Protein AF-A0A8X6FMX2-F1 (afdb_monomer_lite)

Organism: Trichonephila clavata (NCBI:txid2740835)

Foldseek 3Di:
DVCQQQDQDPPRRDGVVCVVPVDHDPDPVVVVCCPVVVVDDPPPVPPDDPVNVVVVVVVVVVVVVVVVVVVVVVVVPDPPPPPPVVVVVVVVVVVVVVVVVVVVVVPPDD

pLDDT: mean 78.0, std 16.33, range [43.5, 97.81]

Secondary structure (DSSP, 8-state):
--HHHHSPPTTTSS-HHHHHHSS----HHHHHHHHHTTSS------S--HHHHHHHHHHHHHHHHHHHHHHHHHHHS------TTHHHHHHHHHHHHHHHHHHHTTSS--

Structure (mmCIF, N/CA/C/O backbone):
data_AF-A0A8X6FMX2-F1
#
_entry.id   AF-A0A8X6FMX2-F1
#
loop_
_atom_site.group_PDB
_atom_site.id
_atom_site.type_symbol
_atom_site.label_atom_id
_atom_site.label_alt_id
_atom_site.label_comp_id
_atom_site.label_asym_id
_atom_site.label_entity_id
_atom_site.label_seq_id
_atom_site.pdbx_PDB_ins_code
_atom_site.Cartn_x
_atom_site.Cartn_y
_atom_site.Cartn_z
_atom_site.occupancy
_atom_site.B_iso_or_equiv
_atom_site.auth_seq_id
_atom_site.auth_comp_id
_atom_site.auth_asym_id
_atom_site.auth_atom_id
_atom_site.pdbx_PDB_model_num
ATOM 1 N N . MET A 1 1 ? 8.731 13.754 -7.964 1.00 71.06 1 MET A N 1
ATOM 2 C CA . MET A 1 1 ? 9.051 13.136 -9.269 1.00 71.06 1 MET A CA 1
ATOM 3 C C . MET A 1 1 ? 9.382 11.661 -9.051 1.00 71.06 1 MET A C 1
ATOM 5 O O . MET A 1 1 ? 10.316 11.378 -8.311 1.00 71.06 1 MET A O 1
ATOM 9 N N . PHE A 1 2 ? 8.588 10.741 -9.608 1.00 81.81 2 PHE A N 1
ATOM 10 C CA . PHE A 1 2 ? 8.685 9.293 -9.339 1.00 81.81 2 PHE A CA 1
ATOM 11 C C . PHE A 1 2 ? 9.739 8.590 -10.202 1.00 81.81 2 PHE A C 1
ATOM 13 O O . PHE A 1 2 ? 10.493 7.770 -9.693 1.00 81.81 2 PHE A O 1
ATOM 20 N N . ALA A 1 3 ? 9.874 9.001 -11.468 1.00 86.62 3 ALA A N 1
ATOM 21 C CA . ALA A 1 3 ? 10.819 8.409 -12.418 1.00 86.62 3 ALA A CA 1
ATOM 22 C C . ALA A 1 3 ? 12.243 8.294 -11.859 1.00 86.62 3 ALA A C 1
ATOM 24 O O . ALA A 1 3 ? 12.810 7.209 -11.830 1.00 86.62 3 ALA A O 1
ATOM 25 N N . TYR A 1 4 ? 12.787 9.382 -11.314 1.00 88.94 4 TYR A N 1
ATOM 26 C CA . TYR A 1 4 ? 14.163 9.383 -10.819 1.00 88.94 4 TYR A CA 1
ATOM 27 C C . TYR A 1 4 ? 14.390 8.490 -9.588 1.00 88.94 4 TYR A C 1
ATOM 29 O O . TYR A 1 4 ? 15.487 7.992 -9.379 1.00 88.94 4 TYR A O 1
ATOM 37 N N . ARG A 1 5 ? 13.372 8.294 -8.743 1.00 90.06 5 ARG A N 1
ATOM 38 C CA . ARG A 1 5 ? 13.515 7.543 -7.484 1.00 90.06 5 ARG A CA 1
ATOM 39 C C . ARG A 1 5 ? 13.371 6.037 -7.675 1.00 90.06 5 ARG A C 1
ATOM 41 O O . ARG A 1 5 ? 13.861 5.291 -6.834 1.00 90.06 5 ARG A O 1
ATOM 48 N N . GLU A 1 6 ? 12.685 5.617 -8.733 1.00 89.75 6 GLU A N 1
ATOM 49 C CA . GLU A 1 6 ? 12.264 4.228 -8.947 1.00 89.75 6 GLU A CA 1
ATOM 50 C C . GLU A 1 6 ? 13.031 3.545 -10.081 1.00 89.75 6 GLU A C 1
ATOM 52 O O . GLU A 1 6 ? 13.228 2.333 -10.034 1.00 89.75 6 GLU A O 1
ATOM 57 N N . VAL A 1 7 ? 13.492 4.309 -11.075 1.00 90.94 7 VAL A N 1
ATOM 58 C CA . VAL A 1 7 ? 14.243 3.779 -12.217 1.00 90.94 7 VAL A CA 1
ATOM 59 C C . VAL A 1 7 ? 15.715 3.587 -11.824 1.00 90.94 7 VAL A C 1
ATOM 61 O O . VAL A 1 7 ? 16.304 4.491 -11.222 1.00 90.94 7 VAL A O 1
ATOM 64 N N . PRO A 1 8 ? 16.330 2.430 -12.134 1.00 91.25 8 PRO A N 1
ATOM 65 C CA . PRO A 1 8 ? 17.750 2.216 -11.886 1.00 91.25 8 PRO A CA 1
ATOM 66 C C . PRO A 1 8 ? 18.597 3.177 -12.723 1.00 91.25 8 PRO A C 1
ATOM 68 O O . PRO A 1 8 ? 18.342 3.384 -13.911 1.00 91.25 8 PRO A O 1
ATOM 71 N N . HIS A 1 9 ? 19.615 3.766 -12.100 1.00 89.88 9 HIS A N 1
ATOM 72 C CA . HIS A 1 9 ? 20.556 4.628 -12.807 1.00 89.88 9 HIS A CA 1
ATOM 73 C C . HIS A 1 9 ? 21.601 3.789 -13.558 1.00 89.88 9 HIS A C 1
ATOM 75 O O . HIS A 1 9 ? 21.996 2.725 -13.088 1.00 89.88 9 HIS A O 1
ATOM 81 N N . SER A 1 10 ? 22.074 4.266 -14.712 1.00 90.69 10 SER A N 1
ATOM 82 C CA . SER A 1 10 ? 22.945 3.495 -15.612 1.00 90.69 10 SER A CA 1
ATOM 83 C C . SER A 1 10 ? 24.287 3.098 -14.993 1.00 90.69 10 SER A C 1
ATOM 85 O O . SER A 1 10 ? 24.789 2.020 -15.287 1.00 90.69 10 SER A O 1
ATOM 87 N N . THR A 1 11 ? 24.865 3.941 -14.134 1.00 93.00 11 THR A N 1
ATOM 88 C CA . THR A 1 11 ? 26.183 3.682 -13.527 1.00 93.00 11 THR A CA 1
ATOM 89 C C . THR A 1 11 ? 26.109 2.765 -12.308 1.00 93.00 11 THR A C 1
ATOM 91 O O . THR A 1 11 ? 26.995 1.943 -12.105 1.00 93.00 11 THR A O 1
ATOM 94 N N . THR A 1 12 ? 25.063 2.891 -11.488 1.00 90.19 12 THR A N 1
ATOM 95 C CA . THR A 1 12 ? 24.930 2.138 -10.228 1.00 90.19 12 THR A CA 1
ATOM 96 C C . THR A 1 12 ? 24.065 0.884 -10.378 1.00 90.19 12 THR A C 1
ATOM 98 O O . THR A 1 12 ? 24.120 -0.001 -9.532 1.00 90.19 12 THR A O 1
ATOM 101 N N . GLY A 1 13 ? 23.218 0.805 -11.410 1.00 92.50 13 GLY A N 1
ATOM 102 C CA . GLY A 1 13 ? 22.281 -0.304 -11.633 1.00 92.50 13 GLY A CA 1
ATOM 103 C C . GLY A 1 13 ? 21.139 -0.402 -10.612 1.00 92.50 13 GLY A C 1
ATOM 104 O O . GLY A 1 13 ? 20.267 -1.256 -10.743 1.00 92.50 13 GLY A O 1
ATOM 105 N N . VAL A 1 14 ? 21.109 0.480 -9.611 1.00 91.62 14 VAL A N 1
ATOM 106 C CA . VAL A 1 14 ? 20.108 0.524 -8.538 1.00 91.62 14 VAL A CA 1
ATOM 107 C C . VAL A 1 14 ? 19.425 1.886 -8.496 1.00 91.62 14 VAL A C 1
ATOM 109 O O . VAL A 1 14 ? 19.970 2.889 -8.968 1.00 91.62 14 VAL A O 1
ATOM 112 N N . SER A 1 15 ? 18.205 1.926 -7.959 1.00 92.56 15 SER A N 1
ATOM 113 C CA . SER A 1 15 ? 17.453 3.175 -7.840 1.00 92.56 15 SER A CA 1
ATOM 114 C C . SER A 1 15 ? 17.891 3.974 -6.601 1.00 92.56 15 SER A C 1
ATOM 116 O O . SER A 1 15 ? 18.223 3.381 -5.567 1.00 92.56 15 SER A O 1
ATOM 118 N N . PRO A 1 16 ? 17.852 5.320 -6.639 1.00 92.75 16 PRO A N 1
ATOM 119 C CA . PRO A 1 16 ? 18.198 6.149 -5.483 1.00 92.75 16 PRO A CA 1
ATOM 120 C C . PRO A 1 16 ? 17.388 5.822 -4.222 1.00 92.75 16 PRO A C 1
ATOM 122 O O . PRO A 1 16 ? 17.914 5.882 -3.115 1.00 92.75 16 PRO A O 1
ATOM 125 N N . TYR A 1 17 ? 16.112 5.440 -4.363 1.00 91.75 17 TYR A N 1
ATOM 126 C CA . TYR A 1 17 ? 15.294 5.043 -3.215 1.00 91.75 17 TYR A CA 1
ATOM 127 C C . TYR A 1 17 ? 15.780 3.735 -2.585 1.00 91.75 17 TYR A C 1
ATOM 129 O O . TYR A 1 17 ? 15.787 3.604 -1.359 1.00 91.75 17 TYR A O 1
ATOM 137 N N . GLN A 1 18 ? 16.192 2.776 -3.416 1.00 93.00 18 GLN A N 1
ATOM 138 C CA . GLN A 1 18 ? 16.710 1.495 -2.957 1.00 93.00 18 GLN A CA 1
ATOM 139 C C . GLN A 1 18 ? 18.059 1.647 -2.249 1.00 93.00 18 GLN A C 1
ATOM 141 O O . GLN A 1 18 ? 18.290 0.946 -1.272 1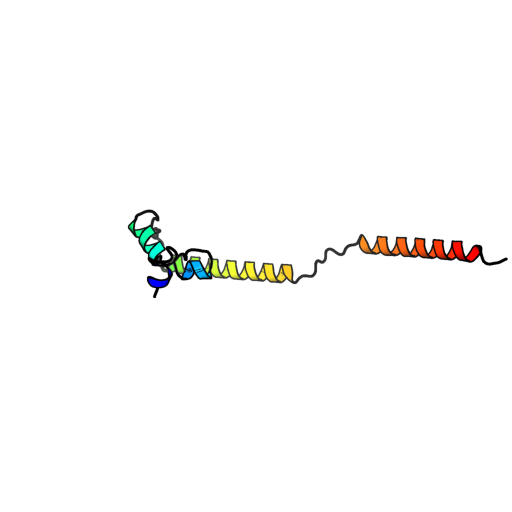.00 93.00 18 GLN A O 1
ATOM 146 N N . LEU A 1 19 ? 18.906 2.592 -2.668 1.00 92.56 19 LEU A N 1
ATOM 147 C CA . LEU A 1 19 ? 20.159 2.899 -1.965 1.00 92.56 19 LEU A CA 1
ATOM 148 C C . LEU A 1 19 ? 19.932 3.373 -0.526 1.00 92.56 19 LEU A C 1
ATOM 150 O O . LEU A 1 19 ? 20.693 3.016 0.365 1.00 92.56 19 LEU A O 1
ATOM 154 N N . VAL A 1 20 ? 18.880 4.161 -0.296 1.00 93.38 20 VAL A N 1
ATOM 155 C CA . VAL A 1 20 ? 18.581 4.716 1.033 1.00 93.38 20 VAL A CA 1
ATOM 156 C C . VAL A 1 20 ? 17.821 3.718 1.906 1.00 93.38 20 VAL A C 1
ATOM 158 O O . VAL A 1 20 ? 18.111 3.586 3.088 1.00 93.38 20 VAL A O 1
ATOM 161 N N . ASN A 1 21 ? 16.834 3.020 1.337 1.00 92.00 21 ASN A N 1
ATOM 162 C CA . ASN A 1 21 ? 15.879 2.217 2.110 1.00 92.00 21 ASN A CA 1
ATOM 163 C C . ASN A 1 21 ? 16.085 0.701 1.976 1.00 92.00 21 ASN A C 1
ATOM 165 O O . ASN A 1 21 ? 15.305 -0.065 2.540 1.00 92.00 21 ASN A O 1
ATOM 169 N N . GLY A 1 22 ? 17.053 0.256 1.172 1.00 93.62 22 GLY A N 1
ATOM 170 C CA . GLY A 1 22 ? 17.344 -1.160 0.923 1.00 93.62 22 GLY A CA 1
ATOM 171 C C . GLY A 1 22 ? 16.247 -1.930 0.176 1.00 93.62 22 GLY A C 1
ATOM 172 O O . GLY A 1 22 ? 16.363 -3.137 -0.010 1.00 93.62 22 GLY A O 1
ATOM 173 N N . ARG A 1 23 ? 15.170 -1.266 -0.260 1.00 90.25 23 ARG A N 1
ATOM 174 C CA . ARG A 1 23 ? 14.011 -1.889 -0.916 1.00 90.25 23 ARG A CA 1
ATOM 175 C C . ARG A 1 23 ? 13.505 -1.044 -2.071 1.00 90.25 23 ARG A C 1
ATOM 177 O O . ARG A 1 23 ? 13.602 0.180 -2.033 1.00 90.25 23 ARG A O 1
ATOM 184 N N . LEU A 1 24 ? 12.910 -1.690 -3.069 1.00 88.25 24 LEU A N 1
ATOM 185 C CA . LEU A 1 24 ? 12.213 -0.983 -4.139 1.00 88.25 24 LEU A CA 1
ATOM 186 C C . LEU A 1 24 ? 10.870 -0.439 -3.626 1.00 88.25 24 LEU A C 1
ATOM 188 O O . LEU A 1 24 ? 10.142 -1.157 -2.932 1.00 88.25 24 LEU A O 1
ATOM 192 N N . PRO A 1 25 ? 10.524 0.818 -3.943 1.00 84.75 25 PRO A N 1
ATOM 193 C CA . PRO A 1 25 ? 9.243 1.377 -3.551 1.00 84.75 25 PRO A CA 1
ATOM 194 C C . PRO A 1 25 ? 8.115 0.732 -4.367 1.00 84.75 25 PRO A C 1
ATOM 196 O O . PRO A 1 25 ? 8.244 0.497 -5.569 1.00 84.75 25 PRO A O 1
ATOM 199 N N . ASN A 1 26 ? 6.972 0.494 -3.721 1.00 83.75 26 ASN A N 1
ATOM 200 C CA . ASN A 1 26 ? 5.720 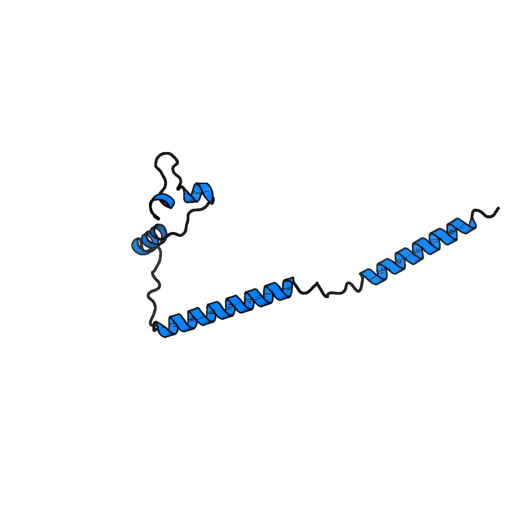0.202 -4.422 1.00 83.75 26 ASN A CA 1
ATOM 201 C C . ASN A 1 26 ? 5.117 1.525 -4.906 1.00 83.75 26 ASN A C 1
ATOM 203 O O . ASN A 1 26 ? 4.181 2.051 -4.309 1.00 83.75 26 ASN A O 1
ATOM 207 N N . GLY A 1 27 ? 5.754 2.106 -5.918 1.00 88.06 27 GLY A N 1
ATOM 208 C CA . GLY A 1 27 ? 5.396 3.400 -6.474 1.00 88.06 27 GLY A CA 1
ATOM 209 C C . GLY A 1 27 ? 4.423 3.324 -7.651 1.00 88.06 27 GLY A C 1
ATOM 210 O O . GLY A 1 27 ? 4.046 2.232 -8.092 1.00 88.06 27 GLY A O 1
ATOM 211 N N . PRO A 1 28 ? 4.017 4.484 -8.191 1.00 89.31 28 PRO A N 1
ATOM 212 C CA . PRO A 1 28 ? 3.064 4.555 -9.290 1.00 89.31 28 PRO A CA 1
ATOM 213 C C . PRO A 1 28 ? 3.584 3.914 -10.580 1.00 89.31 28 PRO A C 1
ATOM 215 O O . PRO A 1 28 ? 2.777 3.377 -11.328 1.00 89.31 28 PRO A O 1
ATOM 218 N N . LEU A 1 29 ? 4.898 3.916 -10.850 1.00 89.31 29 LEU A N 1
ATOM 219 C CA . LEU A 1 29 ? 5.436 3.278 -12.060 1.00 89.31 29 LEU A CA 1
ATOM 220 C C . LEU A 1 29 ? 5.369 1.759 -11.974 1.00 89.31 29 LEU A C 1
ATOM 222 O O . LEU A 1 29 ? 5.025 1.101 -12.953 1.00 89.31 29 LEU A O 1
ATOM 226 N N . LYS A 1 30 ? 5.662 1.205 -10.794 1.00 88.25 30 LYS A N 1
ATOM 227 C CA . LYS A 1 30 ? 5.516 -0.228 -10.548 1.00 88.25 30 LYS A CA 1
ATOM 228 C C . LYS A 1 30 ? 4.053 -0.650 -10.674 1.00 88.25 30 LYS A C 1
ATOM 230 O O . LYS A 1 30 ? 3.766 -1.590 -11.403 1.00 88.25 30 LYS A O 1
ATOM 235 N N . LEU A 1 31 ? 3.138 0.092 -10.047 1.00 87.56 31 LEU A N 1
ATOM 236 C CA . LEU A 1 31 ? 1.702 -0.171 -10.146 1.00 87.56 31 LEU A CA 1
ATOM 237 C C . LEU A 1 31 ? 1.195 -0.063 -11.591 1.00 87.56 31 LEU A C 1
ATOM 239 O O . LEU A 1 31 ? 0.449 -0.922 -12.043 1.00 87.56 31 LEU A O 1
ATOM 243 N N . LEU A 1 32 ? 1.620 0.968 -12.326 1.00 88.81 32 LEU A N 1
ATOM 244 C CA . LEU A 1 32 ? 1.248 1.149 -13.727 1.00 88.81 32 LEU A CA 1
ATOM 245 C C . LEU A 1 32 ? 1.759 -0.003 -14.593 1.00 88.81 32 LEU A C 1
ATOM 247 O O . LEU A 1 32 ? 1.011 -0.506 -15.424 1.00 88.81 32 LEU A O 1
ATOM 251 N N . LYS A 1 33 ? 3.006 -0.441 -14.384 1.00 88.38 33 LYS A N 1
ATOM 252 C CA . LYS A 1 33 ? 3.572 -1.604 -15.074 1.00 88.38 33 LYS A CA 1
ATOM 253 C C . LYS A 1 33 ? 2.765 -2.866 -14.776 1.00 88.38 33 LYS A C 1
ATOM 255 O O . LYS A 1 33 ? 2.428 -3.572 -15.713 1.00 88.38 33 LYS A O 1
ATOM 260 N N . GLU A 1 34 ? 2.450 -3.125 -13.508 1.00 89.00 34 GLU A N 1
ATOM 261 C CA . GLU A 1 34 ? 1.658 -4.288 -13.077 1.00 89.00 34 GLU A CA 1
ATOM 262 C C . GLU A 1 34 ? 0.274 -4.312 -13.742 1.00 89.00 34 GLU A C 1
ATOM 264 O O . GLU A 1 34 ? -0.164 -5.346 -14.239 1.00 89.00 34 GLU A O 1
ATOM 269 N N . VAL A 1 35 ? -0.397 -3.159 -13.786 1.00 88.25 35 VAL A N 1
ATOM 270 C CA . VAL A 1 35 ? -1.721 -3.011 -14.401 1.00 88.25 35 VAL A CA 1
ATOM 271 C C . VAL A 1 35 ? -1.655 -3.154 -15.922 1.00 88.25 35 VAL A C 1
ATOM 273 O O . VAL A 1 35 ? -2.484 -3.835 -16.515 1.00 88.25 35 VAL A O 1
ATOM 276 N N . TRP A 1 36 ? -0.668 -2.526 -16.564 1.00 88.88 36 TRP A N 1
ATOM 277 C CA . TRP A 1 36 ? -0.516 -2.564 -18.020 1.00 88.88 36 TRP A CA 1
ATOM 278 C C . TRP A 1 36 ? -0.089 -3.946 -18.520 1.00 88.88 36 TRP A C 1
ATOM 280 O O . TRP A 1 36 ? -0.570 -4.406 -19.551 1.00 88.88 36 TRP A O 1
ATOM 290 N N . ALA A 1 37 ? 0.821 -4.611 -17.805 1.00 88.94 37 ALA A N 1
ATOM 291 C CA . ALA A 1 37 ? 1.299 -5.947 -18.150 1.00 88.94 37 ALA A CA 1
ATOM 292 C C . ALA A 1 37 ? 0.252 -7.042 -17.885 1.00 88.94 37 ALA A C 1
ATOM 294 O O . ALA A 1 37 ? 0.467 -8.184 -18.277 1.00 88.94 37 ALA A O 1
ATOM 295 N N . GLY A 1 38 ? -0.866 -6.712 -17.228 1.00 82.88 38 GLY A N 1
ATOM 296 C CA . GLY A 1 38 ? -1.878 -7.687 -16.824 1.00 82.88 38 GLY A CA 1
ATOM 297 C C . GLY A 1 38 ? -1.437 -8.584 -15.664 1.00 82.88 38 GLY A C 1
ATOM 298 O O . GLY A 1 38 ? -2.193 -9.464 -15.269 1.00 82.88 38 GLY A O 1
ATOM 299 N N . ASP A 1 39 ? -0.256 -8.340 -15.082 1.00 82.69 39 ASP A N 1
ATOM 300 C CA . ASP A 1 39 ? 0.251 -9.049 -13.896 1.00 82.69 39 ASP A CA 1
ATOM 301 C C . ASP A 1 39 ? -0.662 -8.839 -12.682 1.00 82.69 39 ASP A C 1
ATOM 303 O O . ASP A 1 39 ? -0.691 -9.640 -11.746 1.00 82.69 39 ASP A O 1
ATOM 307 N N . LYS A 1 40 ? -1.395 -7.724 -12.682 1.00 78.62 40 LYS A N 1
ATOM 308 C CA . LYS A 1 40 ? -2.351 -7.372 -11.649 1.00 78.62 40 LYS A CA 1
ATOM 309 C C . LYS A 1 40 ? -3.661 -6.978 -12.288 1.00 78.62 40 LYS A C 1
ATOM 311 O O . LYS A 1 40 ? -3.756 -5.949 -12.957 1.00 78.62 40 LYS A O 1
ATOM 316 N N . GLU A 1 41 ? -4.686 -7.769 -12.008 1.00 75.75 41 GLU A N 1
ATOM 317 C CA . GLU A 1 41 ? -6.049 -7.347 -12.268 1.00 75.75 41 GLU A CA 1
ATOM 318 C C . GLU A 1 41 ? -6.292 -6.076 -11.452 1.00 75.75 41 GLU A C 1
ATOM 320 O O . GLU A 1 41 ? -6.180 -6.059 -10.220 1.00 75.75 41 GLU A O 1
ATOM 325 N N . ILE A 1 42 ? -6.596 -4.975 -12.147 1.00 70.06 42 ILE A N 1
ATOM 326 C CA . ILE A 1 42 ? -7.294 -3.873 -11.493 1.00 70.06 42 ILE A CA 1
ATOM 327 C C . ILE A 1 42 ? -8.520 -4.547 -10.887 1.00 70.06 42 ILE A C 1
ATOM 329 O O . ILE A 1 42 ? -9.203 -5.247 -11.641 1.00 70.06 42 ILE A O 1
ATOM 333 N N . PRO A 1 43 ? -8.805 -4.398 -9.580 1.00 66.19 43 PRO A N 1
ATOM 334 C CA . PRO A 1 43 ? -10.093 -4.818 -9.075 1.00 66.19 43 PRO A CA 1
ATOM 335 C C . PRO A 1 43 ? -11.102 -4.047 -9.914 1.00 66.19 43 PRO A C 1
ATOM 337 O O . PRO A 1 43 ? -11.286 -2.842 -9.735 1.00 66.19 43 PRO A O 1
ATOM 340 N N . THR A 1 44 ? -11.688 -4.727 -10.900 1.00 58.94 44 THR A N 1
ATOM 341 C CA . THR A 1 44 ? -12.926 -4.312 -11.520 1.00 58.94 44 THR A CA 1
ATOM 342 C C . THR A 1 44 ? -13.807 -4.170 -10.311 1.00 58.94 44 THR A C 1
ATOM 344 O O . THR A 1 44 ? -14.042 -5.144 -9.597 1.00 58.94 44 THR A O 1
ATOM 347 N N . VAL A 1 45 ? -14.073 -2.920 -9.936 1.00 58.06 45 VAL A N 1
ATOM 348 C CA . VAL A 1 45 ? -14.823 -2.588 -8.736 1.00 58.06 45 VAL A CA 1
ATOM 349 C C . VAL A 1 45 ? -16.183 -3.189 -9.008 1.00 58.06 45 VAL A C 1
ATOM 351 O O . VAL A 1 45 ? -17.004 -2.625 -9.723 1.00 58.06 45 VAL A O 1
ATOM 354 N N . SER A 1 46 ? -16.319 -4.443 -8.601 1.00 53.75 46 SER A N 1
ATOM 355 C CA . SER A 1 46 ? -17.410 -5.307 -8.964 1.00 53.75 46 SER A CA 1
ATOM 356 C C . SER A 1 46 ? -18.603 -4.689 -8.275 1.00 53.75 46 SER A C 1
ATOM 358 O O . SER A 1 46 ? -18.754 -4.794 -7.062 1.00 53.75 46 SER A O 1
ATOM 360 N N . SER A 1 47 ? -19.403 -3.952 -9.041 1.00 60.28 47 SER A N 1
ATOM 361 C CA . SER A 1 47 ? -20.771 -3.534 -8.731 1.00 60.28 47 SER A CA 1
ATOM 362 C C . SER A 1 47 ? -21.026 -2.662 -7.492 1.00 60.28 47 SER A C 1
ATOM 364 O O . SER A 1 47 ? -22.177 -2.303 -7.258 1.00 60.28 47 SER A O 1
ATOM 366 N N . LYS A 1 48 ? -20.014 -2.277 -6.706 1.00 66.12 48 LYS A N 1
ATOM 367 C CA . LYS A 1 48 ? -20.237 -1.429 -5.527 1.00 66.12 48 LYS A CA 1
ATOM 368 C C . LYS A 1 48 ? -20.376 0.031 -5.926 1.00 66.12 48 LYS A C 1
ATOM 370 O O . LYS A 1 48 ? -19.483 0.609 -6.544 1.00 66.12 48 LYS A O 1
ATOM 375 N N . SER A 1 49 ? -21.491 0.631 -5.520 1.00 85.44 49 SER A N 1
ATOM 376 C CA . SER A 1 49 ? -21.655 2.084 -5.520 1.00 85.44 49 SER A CA 1
ATOM 377 C C . SER A 1 49 ? -20.481 2.739 -4.784 1.00 85.44 49 SER A C 1
ATOM 379 O O . SER A 1 49 ? -19.990 2.209 -3.782 1.00 85.44 49 SER A O 1
ATOM 381 N N . VAL A 1 50 ? -20.056 3.917 -5.251 1.00 86.69 50 VAL A N 1
ATOM 382 C CA . VAL A 1 50 ? -19.038 4.746 -4.582 1.00 86.69 50 VAL A CA 1
ATOM 383 C C . VAL A 1 50 ? -19.369 4.928 -3.096 1.00 86.69 50 VAL A C 1
ATOM 385 O O . VAL A 1 50 ? -18.478 4.890 -2.251 1.00 86.69 50 VAL A O 1
ATOM 388 N N . GLU A 1 51 ? -20.653 5.051 -2.760 1.00 89.31 51 GLU A N 1
ATOM 389 C CA . GLU A 1 51 ? -21.124 5.189 -1.381 1.00 89.31 51 GLU A CA 1
ATOM 390 C C . GLU A 1 51 ? -20.847 3.943 -0.535 1.00 89.31 51 GLU A C 1
ATOM 392 O O . GLU A 1 51 ? -20.403 4.055 0.607 1.00 89.31 51 GLU A O 1
ATOM 397 N N . GLU A 1 52 ? -21.079 2.750 -1.086 1.00 90.00 52 GLU A N 1
ATO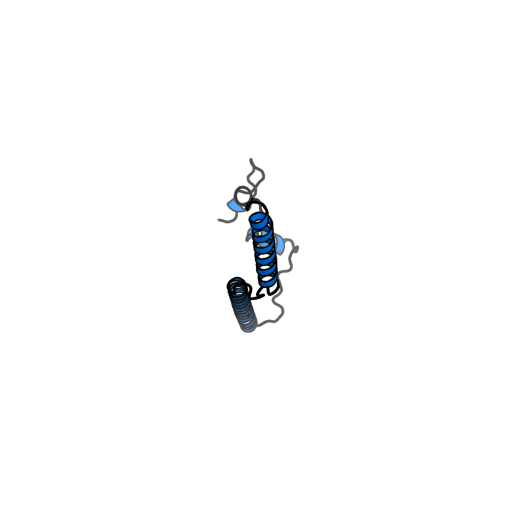M 398 C CA . GLU A 1 52 ? -20.828 1.490 -0.383 1.00 90.00 52 GLU A CA 1
ATOM 399 C C . GLU A 1 52 ? -19.332 1.312 -0.113 1.00 90.00 52 GLU A C 1
ATOM 401 O O . GLU A 1 52 ? -18.940 0.934 0.991 1.00 90.00 52 GLU A O 1
ATOM 406 N N . TYR A 1 53 ? -18.492 1.664 -1.090 1.00 89.56 53 TYR A N 1
ATOM 407 C CA . TYR A 1 53 ? -17.042 1.653 -0.921 1.00 89.56 53 TYR A CA 1
ATOM 408 C C . TYR A 1 53 ? -16.587 2.604 0.191 1.00 89.56 53 TYR A C 1
ATOM 410 O O . TYR A 1 53 ? -15.796 2.219 1.051 1.00 89.56 53 TYR A O 1
ATOM 418 N N . LEU A 1 54 ? -17.101 3.837 0.210 1.00 94.00 54 LEU A N 1
ATOM 419 C CA . LEU A 1 54 ? -16.748 4.812 1.244 1.00 94.00 54 LEU A CA 1
ATOM 420 C C . LEU A 1 54 ? -17.208 4.361 2.632 1.00 94.00 54 LEU A C 1
ATOM 422 O O . LEU A 1 54 ? -16.463 4.514 3.601 1.00 94.00 54 LEU A O 1
ATOM 426 N N . ARG A 1 55 ? -18.401 3.767 2.734 1.00 95.56 55 ARG A N 1
ATOM 427 C CA . ARG A 1 55 ? -18.903 3.197 3.990 1.00 95.56 55 ARG A CA 1
ATOM 428 C C . ARG A 1 55 ? -17.980 2.095 4.504 1.00 95.56 55 ARG A C 1
ATOM 430 O O . ARG A 1 55 ? -17.500 2.213 5.630 1.00 95.56 55 ARG A O 1
ATOM 437 N N . ASP A 1 56 ? -17.665 1.105 3.672 1.00 94.06 56 ASP A N 1
ATOM 438 C CA . ASP A 1 56 ? -16.748 0.006 4.008 1.00 94.06 56 ASP A CA 1
ATOM 439 C C . ASP A 1 56 ? -15.357 0.525 4.414 1.00 94.06 56 ASP A C 1
ATOM 441 O O . ASP A 1 56 ? -14.792 0.113 5.428 1.00 94.06 56 ASP A O 1
ATOM 445 N N . LEU A 1 57 ? -14.824 1.508 3.684 1.00 94.19 57 LEU A N 1
ATOM 446 C CA . LEU A 1 57 ? -13.544 2.133 4.012 1.00 94.19 57 LEU A CA 1
ATOM 447 C C . LEU A 1 57 ? -13.577 2.808 5.389 1.00 94.19 57 LEU A C 1
ATOM 449 O O . LEU A 1 57 ? -12.664 2.618 6.195 1.00 94.19 57 LEU A O 1
ATOM 453 N N . THR A 1 58 ? -14.623 3.583 5.683 1.00 96.94 58 THR A N 1
ATOM 454 C CA . THR A 1 58 ? -14.750 4.258 6.982 1.00 96.94 58 THR A CA 1
ATOM 455 C C . THR A 1 58 ? -14.899 3.267 8.134 1.00 96.94 58 THR A C 1
ATOM 457 O O . THR A 1 58 ? -14.357 3.504 9.213 1.00 96.94 58 THR A O 1
ATOM 460 N N . GLU A 1 59 ? -15.591 2.149 7.916 1.00 97.56 59 GLU A N 1
ATOM 461 C CA . GLU A 1 59 ? -15.756 1.093 8.911 1.00 97.56 59 GLU A CA 1
ATOM 462 C C . GLU A 1 59 ? -14.423 0.404 9.214 1.00 97.56 59 GLU A C 1
ATOM 464 O O . GLU A 1 59 ? -14.027 0.321 10.377 1.00 97.56 59 GLU A O 1
ATOM 469 N N . LYS A 1 60 ? -13.671 0.021 8.177 1.00 96.88 60 LYS A N 1
ATOM 470 C CA . LYS A 1 60 ? -12.332 -0.571 8.320 1.00 96.88 60 LYS A CA 1
ATOM 471 C C . LYS A 1 60 ? -11.367 0.345 9.068 1.00 96.88 60 LYS A C 1
ATOM 473 O O . LYS A 1 60 ? -10.617 -0.119 9.924 1.00 96.88 60 LYS A O 1
ATOM 478 N N . LEU A 1 61 ? -11.401 1.649 8.789 1.00 97.81 61 LEU A N 1
ATOM 479 C CA . LEU A 1 61 ? -10.570 2.629 9.495 1.00 97.81 61 LEU A CA 1
ATOM 480 C C . LEU A 1 61 ? -10.944 2.744 10.978 1.00 97.81 61 LEU A C 1
ATOM 482 O O . LEU A 1 61 ? -10.054 2.795 11.827 1.00 97.81 61 LEU A O 1
ATOM 486 N N . LYS A 1 62 ? -12.243 2.747 11.304 1.00 97.81 62 LYS A N 1
ATOM 487 C CA . LYS A 1 62 ? -12.719 2.756 12.697 1.00 97.81 62 LYS A CA 1
ATOM 488 C C . LYS A 1 62 ? -12.296 1.492 13.440 1.00 97.81 62 LYS A C 1
ATOM 490 O O . LYS A 1 62 ? -11.787 1.596 14.550 1.00 97.81 62 LYS A O 1
ATOM 495 N N . GLN A 1 63 ? -12.462 0.323 12.823 1.00 97.62 63 GLN A N 1
ATOM 496 C CA . GLN A 1 63 ? -12.050 -0.955 13.406 1.00 97.62 63 GLN A CA 1
ATOM 497 C C . GLN A 1 63 ? -10.548 -0.975 13.687 1.00 97.62 63 GLN A C 1
ATOM 499 O O . GLN A 1 63 ? -10.154 -1.250 14.815 1.00 97.62 63 GLN A O 1
ATOM 504 N N . ALA A 1 64 ? -9.722 -0.590 12.709 1.00 97.00 64 ALA A N 1
ATOM 505 C CA . ALA A 1 64 ? -8.280 -0.492 12.899 1.00 97.00 64 ALA A CA 1
ATOM 506 C C . ALA A 1 64 ? -7.931 0.459 14.055 1.00 97.00 64 ALA A C 1
ATOM 508 O O . ALA A 1 64 ? -7.111 0.131 14.908 1.00 97.00 64 ALA A O 1
ATOM 509 N N . HIS A 1 65 ? -8.571 1.628 14.129 1.00 96.12 65 HIS A N 1
ATOM 510 C CA . HIS A 1 65 ? -8.329 2.570 15.219 1.00 96.12 65 HIS A CA 1
ATOM 511 C C . HIS A 1 65 ? -8.636 1.964 16.596 1.00 96.12 65 HIS A C 1
ATOM 513 O O . HIS A 1 65 ? -7.815 2.078 17.507 1.00 96.12 65 HIS A O 1
ATOM 519 N N . ILE A 1 66 ? -9.773 1.276 16.729 1.00 96.06 66 ILE A N 1
ATOM 520 C CA . ILE A 1 66 ? -10.174 0.601 17.968 1.00 96.06 66 ILE A CA 1
ATOM 521 C C . ILE A 1 66 ? -9.163 -0.490 18.334 1.00 96.06 66 ILE A C 1
ATOM 523 O O . ILE A 1 66 ? -8.668 -0.497 19.459 1.00 96.06 66 ILE A O 1
ATOM 527 N N . THR A 1 67 ? -8.784 -1.363 17.393 1.00 95.19 67 THR A N 1
ATOM 528 C CA . THR A 1 67 ? -7.815 -2.436 17.673 1.00 95.19 67 THR A CA 1
ATOM 529 C C . THR A 1 67 ? -6.468 -1.878 18.122 1.00 95.19 67 THR A C 1
ATOM 531 O O . THR A 1 67 ? -5.884 -2.369 19.085 1.00 95.19 67 THR A O 1
ATOM 534 N N . TRP A 1 68 ? -6.003 -0.794 17.494 1.00 94.44 68 TRP A N 1
ATOM 535 C CA . TRP A 1 68 ? -4.787 -0.097 17.913 1.00 94.44 68 TRP A CA 1
ATOM 536 C C . TRP A 1 68 ? -4.901 0.451 19.341 1.00 94.44 68 TRP A C 1
ATOM 538 O O . TRP A 1 68 ? -3.973 0.295 20.134 1.00 94.44 68 TRP A O 1
ATOM 548 N N . GLN A 1 69 ? -6.028 1.072 19.697 1.00 92.12 69 GLN A N 1
ATOM 549 C CA . GLN A 1 69 ? -6.265 1.581 21.051 1.00 92.12 69 GLN A CA 1
ATOM 550 C C . GLN A 1 69 ? -6.334 0.460 22.094 1.00 92.12 69 GLN A C 1
ATOM 552 O O . GLN A 1 69 ? -5.781 0.581 23.183 1.00 92.12 69 GLN A O 1
ATOM 557 N N . GLU A 1 70 ? -6.970 -0.662 21.779 1.00 91.31 70 GLU A N 1
ATOM 558 C CA . GLU A 1 70 ? -7.010 -1.804 22.689 1.00 91.31 70 GLU A CA 1
ATOM 559 C C . GLU A 1 70 ? -5.615 -2.379 22.945 1.00 91.31 70 GLU A C 1
ATOM 561 O O . GLU A 1 70 ? -5.283 -2.737 24.077 1.00 91.31 70 GLU A O 1
ATOM 566 N N . GLU A 1 71 ? -4.775 -2.459 21.913 1.00 89.50 71 GLU A N 1
ATOM 567 C CA . GLU A 1 71 ? -3.394 -2.920 22.038 1.00 89.50 71 GLU A CA 1
ATOM 568 C C . GLU A 1 71 ? -2.530 -1.975 22.876 1.00 89.50 71 GLU A C 1
ATOM 570 O O . GLU A 1 71 ? -1.724 -2.442 23.686 1.00 89.50 71 GLU A O 1
ATOM 575 N N . THR A 1 72 ? -2.693 -0.657 22.730 1.00 80.19 72 THR A N 1
ATOM 576 C CA . THR A 1 72 ? -1.962 0.309 23.566 1.00 80.19 72 THR A CA 1
ATOM 577 C C . THR A 1 72 ? -2.379 0.189 25.028 1.00 80.19 72 THR A C 1
ATOM 579 O O . THR A 1 72 ? -1.517 0.158 25.907 1.00 80.19 72 THR A O 1
ATOM 582 N N . LEU A 1 73 ? -3.674 0.014 25.300 1.00 80.69 73 LEU A N 1
ATOM 583 C CA . LEU A 1 73 ? -4.187 -0.195 26.653 1.00 80.69 73 LEU A CA 1
ATOM 584 C C . LEU A 1 73 ? -3.728 -1.531 27.252 1.00 80.69 73 LEU A C 1
ATOM 586 O O . LEU A 1 73 ? -3.386 -1.580 28.433 1.00 80.69 73 LEU A O 1
ATOM 590 N N . LYS A 1 74 ? -3.664 -2.610 26.461 1.00 80.50 74 LYS A N 1
ATOM 591 C CA . LYS A 1 74 ? -3.120 -3.910 26.901 1.00 80.50 74 LYS A CA 1
ATOM 592 C C . LYS A 1 74 ? -1.643 -3.809 27.280 1.00 80.50 74 LYS A C 1
ATOM 594 O O . LYS A 1 74 ? -1.254 -4.379 28.290 1.00 80.50 74 LYS A O 1
ATOM 599 N N . LYS A 1 75 ? -0.841 -3.059 26.516 1.00 73.25 75 LYS A N 1
ATOM 600 C CA . LYS A 1 75 ? 0.574 -2.800 26.837 1.00 73.25 75 LYS A CA 1
ATOM 601 C C . LYS A 1 75 ? 0.742 -1.941 28.091 1.00 73.25 75 LYS A C 1
ATOM 603 O O . LYS A 1 75 ? 1.713 -2.121 28.817 1.00 73.25 75 LYS A O 1
ATOM 608 N N . HIS A 1 76 ? -0.183 -1.008 28.332 1.00 64.62 76 HIS A N 1
ATOM 609 C CA . HIS A 1 76 ? -0.100 -0.086 29.464 1.00 64.62 76 HIS A CA 1
ATOM 610 C C . HIS A 1 76 ? -0.698 -0.645 30.765 1.00 64.62 76 HIS A C 1
ATOM 612 O O . HIS A 1 76 ? -0.370 -0.139 31.840 1.00 64.62 76 HIS A O 1
ATOM 618 N N . LYS A 1 77 ? -1.532 -1.696 30.720 1.00 52.09 77 LYS A N 1
ATOM 619 C CA . LYS A 1 77 ? -1.874 -2.458 31.928 1.00 52.09 77 LYS A CA 1
ATOM 620 C C . LYS A 1 77 ? -0.589 -3.117 32.446 1.00 52.09 77 LYS A C 1
ATOM 622 O O . LYS A 1 77 ? -0.082 -4.013 31.770 1.00 52.09 77 LYS A O 1
ATOM 627 N N . PRO A 1 78 ? -0.046 -2.717 33.615 1.00 55.12 78 PRO A N 1
ATOM 628 C CA . PRO A 1 78 ? 1.011 -3.501 34.228 1.00 55.12 78 PRO A CA 1
ATOM 629 C C . PRO A 1 78 ? 0.452 -4.904 34.437 1.00 55.12 78 PRO A C 1
ATOM 631 O O . PRO A 1 78 ? -0.700 -5.059 34.846 1.00 55.12 78 PRO A O 1
ATOM 634 N N . ASN A 1 79 ? 1.248 -5.900 34.069 1.00 50.72 79 ASN A N 1
ATOM 635 C CA . ASN A 1 79 ? 0.923 -7.315 34.136 1.00 50.72 79 ASN A CA 1
ATOM 636 C C . ASN A 1 79 ? 0.365 -7.648 35.536 1.00 50.72 79 ASN A C 1
ATOM 638 O O . ASN A 1 79 ? 1.115 -7.862 36.479 1.00 50.72 79 ASN A O 1
ATOM 642 N N . MET A 1 80 ? -0.962 -7.643 35.696 1.00 43.50 80 MET A N 1
ATOM 643 C CA . MET A 1 80 ? -1.650 -8.012 36.939 1.00 43.50 80 MET A CA 1
ATOM 644 C C . MET A 1 80 ? -1.865 -9.530 36.971 1.00 43.50 80 MET A C 1
ATOM 646 O O . MET A 1 80 ? -2.904 -10.027 37.388 1.00 43.50 80 MET A O 1
ATOM 650 N N . GLN A 1 81 ? -0.871 -10.278 36.495 1.00 51.00 81 GLN A N 1
ATOM 651 C CA . GLN A 1 81 ? -0.572 -11.599 37.018 1.00 51.00 81 GLN A CA 1
ATOM 652 C C . GLN A 1 81 ? 0.364 -11.335 38.186 1.00 51.00 81 GLN A C 1
ATOM 654 O O . GLN A 1 81 ? 1.576 -11.253 38.038 1.00 51.00 81 GLN A O 1
ATOM 659 N N . VAL A 1 82 ? -0.240 -11.058 39.340 1.00 55.75 82 VAL A N 1
ATOM 660 C CA . VAL A 1 82 ? 0.493 -10.981 40.596 1.00 55.75 82 VAL A CA 1
ATOM 661 C C . VAL A 1 82 ? 1.151 -12.342 40.771 1.00 55.75 82 VAL A C 1
ATOM 663 O O . VAL A 1 82 ? 0.451 -13.341 40.925 1.00 55.75 82 VAL A O 1
ATOM 666 N N . ASP A 1 83 ? 2.478 -12.375 40.703 1.00 45.44 83 ASP A N 1
ATOM 667 C CA . ASP A 1 83 ? 3.299 -13.523 41.060 1.00 45.44 83 ASP A CA 1
ATOM 668 C C . ASP A 1 83 ? 3.014 -13.914 42.522 1.00 45.44 83 ASP A C 1
ATOM 670 O O . ASP A 1 83 ? 3.736 -13.543 43.450 1.00 45.44 83 ASP A O 1
ATOM 674 N N . THR A 1 84 ? 1.948 -14.673 42.778 1.00 52.78 84 THR A N 1
ATOM 675 C CA . THR A 1 84 ? 1.644 -15.219 44.111 1.00 52.78 84 THR A CA 1
ATOM 676 C C . THR A 1 84 ? 2.715 -16.213 44.574 1.00 52.78 84 THR A C 1
ATOM 678 O O . THR A 1 84 ? 2.777 -16.560 45.750 1.00 52.78 84 THR A O 1
ATOM 681 N N . THR A 1 85 ? 3.603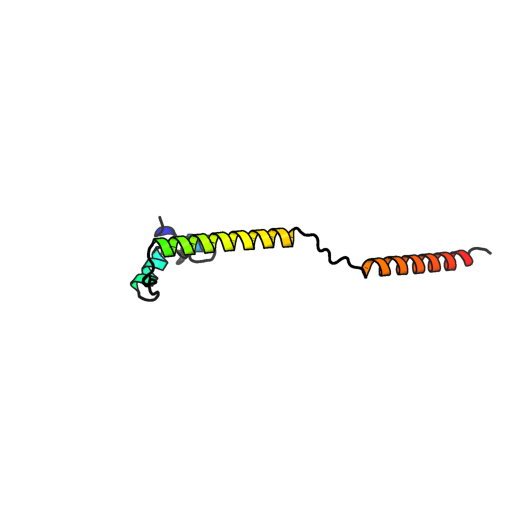 -16.639 43.674 1.00 49.56 85 THR A N 1
ATOM 682 C CA . THR A 1 85 ? 4.772 -17.480 43.950 1.00 49.56 85 THR A CA 1
ATOM 683 C C . THR A 1 85 ? 5.971 -16.685 44.485 1.00 49.56 85 THR A C 1
ATOM 685 O O . THR A 1 85 ? 6.742 -17.224 45.278 1.00 49.56 85 THR A O 1
ATOM 688 N N . LEU A 1 86 ? 6.104 -15.390 44.162 1.00 51.09 86 LEU A N 1
ATOM 689 C CA . LEU A 1 86 ? 7.276 -14.587 44.548 1.00 51.09 86 LEU A CA 1
ATOM 690 C C . LEU A 1 86 ? 7.249 -14.139 46.023 1.00 51.09 86 LEU A C 1
ATOM 692 O O . LEU A 1 86 ? 8.292 -13.868 46.622 1.00 51.09 86 LEU A O 1
ATOM 696 N N . CYS A 1 87 ? 6.066 -14.070 46.644 1.00 48.09 87 CYS A N 1
ATOM 697 C CA . CYS A 1 87 ? 5.929 -13.779 48.078 1.00 48.09 87 CYS A CA 1
ATOM 698 C C . CYS A 1 87 ? 6.290 -14.975 48.973 1.00 48.09 87 CYS A C 1
ATOM 700 O O . CYS A 1 87 ? 6.734 -14.771 50.105 1.00 48.09 87 CYS A O 1
ATOM 702 N N . LEU A 1 88 ? 6.137 -16.212 48.489 1.00 51.72 88 LEU A N 1
ATOM 703 C CA . LEU A 1 88 ? 6.507 -17.406 49.255 1.00 51.72 88 LEU A CA 1
ATOM 704 C C . LEU A 1 88 ? 8.029 -17.586 49.301 1.00 51.72 88 LEU A C 1
ATOM 706 O O . LEU A 1 88 ? 8.580 -17.869 50.364 1.00 51.72 88 LEU A O 1
ATOM 710 N N . GLU A 1 89 ? 8.724 -17.315 48.197 1.00 54.38 89 GLU A N 1
ATOM 711 C CA . GLU A 1 89 ? 10.179 -17.476 48.114 1.00 54.38 89 GLU A CA 1
ATOM 712 C C . GLU A 1 89 ? 10.941 -16.499 49.030 1.00 54.38 89 GLU A C 1
ATOM 714 O O . GLU A 1 89 ? 11.920 -16.870 49.683 1.00 54.38 89 GLU A O 1
ATOM 719 N N . LYS A 1 90 ? 10.438 -15.265 49.180 1.00 56.66 90 LYS A N 1
ATOM 720 C CA . LYS A 1 90 ? 11.032 -14.260 50.079 1.00 56.66 90 LYS A CA 1
ATOM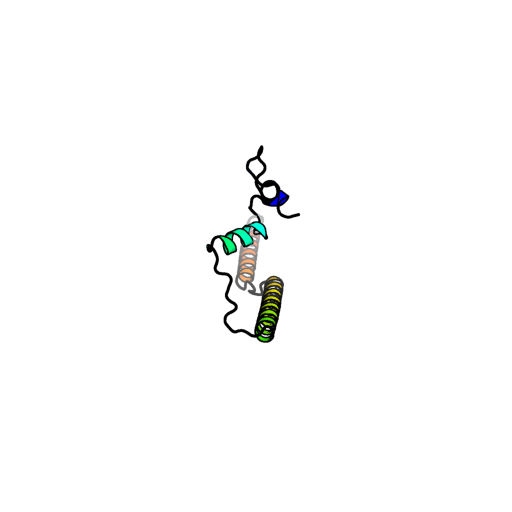 721 C C . LYS A 1 90 ? 10.954 -14.654 51.560 1.00 56.66 90 LYS A C 1
ATOM 723 O O . LYS A 1 90 ? 11.868 -14.333 52.318 1.00 56.66 90 LYS A O 1
ATOM 728 N N . ASN A 1 91 ? 9.911 -15.376 51.974 1.00 61.81 91 ASN A N 1
ATOM 729 C CA . ASN A 1 91 ? 9.754 -15.840 53.358 1.00 61.81 91 ASN A CA 1
ATOM 730 C C . ASN A 1 91 ? 10.653 -17.041 53.689 1.00 61.81 91 ASN A C 1
ATOM 732 O O . ASN A 1 91 ? 11.148 -17.148 54.812 1.00 61.81 91 ASN A O 1
ATOM 736 N N . VAL A 1 92 ? 10.921 -17.914 52.713 1.00 69.00 92 VAL A N 1
ATOM 737 C CA . VAL A 1 92 ? 11.820 -19.067 52.892 1.00 69.00 92 VAL A CA 1
ATOM 738 C C . VAL A 1 92 ? 13.259 -18.600 53.115 1.00 69.00 92 VAL A C 1
ATOM 740 O O . VAL A 1 92 ? 13.901 -19.027 54.074 1.00 69.00 92 VAL A O 1
ATOM 743 N N . TRP A 1 93 ? 13.750 -17.653 52.312 1.00 67.38 93 TRP A N 1
ATOM 744 C CA . TRP A 1 93 ? 15.106 -17.120 52.477 1.00 67.38 93 TRP A CA 1
ATOM 745 C C . TRP A 1 93 ? 15.300 -16.339 53.782 1.00 67.38 93 TRP A C 1
ATOM 747 O O . TRP A 1 93 ? 16.371 -16.438 54.382 1.00 67.38 93 TRP A O 1
ATOM 757 N N . GLN A 1 94 ? 14.273 -15.630 54.270 1.00 67.94 94 GLN A N 1
ATOM 758 C CA . GLN A 1 94 ? 14.282 -14.971 55.587 1.00 67.94 94 GLN A CA 1
ATOM 759 C C . GLN A 1 94 ? 14.386 -15.980 56.743 1.00 67.94 94 GLN A C 1
ATOM 761 O O . GLN A 1 94 ? 15.134 -15.764 57.697 1.00 67.94 94 GLN A O 1
ATOM 766 N N . LEU A 1 95 ? 13.670 -17.106 56.663 1.00 70.19 95 LEU A N 1
ATOM 767 C CA . LEU A 1 95 ? 13.749 -18.168 57.670 1.00 70.19 95 LEU A CA 1
ATOM 768 C C . LEU A 1 95 ? 15.106 -18.876 57.648 1.00 70.19 95 LEU A C 1
ATOM 770 O O . LEU A 1 95 ? 15.685 -19.093 58.711 1.00 70.19 95 LEU A O 1
ATOM 774 N N . VAL A 1 96 ? 15.652 -19.166 56.464 1.00 74.44 96 VAL A N 1
ATOM 775 C CA . VAL A 1 96 ? 16.971 -19.804 56.316 1.00 74.44 96 VAL A CA 1
ATOM 776 C C . VAL A 1 96 ? 18.090 -18.892 56.822 1.00 74.44 96 VAL A C 1
ATOM 778 O O . VAL A 1 96 ? 18.948 -19.347 57.576 1.00 74.44 96 VAL A O 1
ATOM 781 N N . THR A 1 97 ? 18.062 -17.594 56.503 1.00 72.00 97 THR A N 1
ATOM 782 C CA . THR A 1 97 ? 19.049 -16.640 57.043 1.00 72.00 97 THR A CA 1
ATOM 783 C C . THR A 1 97 ? 18.918 -16.474 58.551 1.00 72.00 97 THR A C 1
ATOM 785 O O . THR A 1 97 ? 19.931 -16.462 59.247 1.00 72.00 97 THR A O 1
ATOM 788 N N . ARG A 1 98 ? 17.697 -16.423 59.096 1.00 70.19 98 ARG A N 1
ATOM 789 C CA . ARG A 1 98 ? 17.479 -16.354 60.549 1.00 70.19 98 ARG A CA 1
ATOM 790 C C . ARG A 1 98 ? 17.955 -17.621 61.264 1.00 70.19 98 ARG A C 1
ATOM 792 O O . ARG A 1 98 ? 18.537 -17.513 62.341 1.00 70.19 98 ARG A O 1
ATOM 799 N N . PHE A 1 99 ? 17.764 -18.798 60.666 1.00 75.12 99 PHE A N 1
ATOM 800 C CA . PHE A 1 99 ? 18.239 -20.074 61.207 1.00 75.12 99 PHE A CA 1
ATOM 801 C C . PHE A 1 99 ? 19.768 -20.188 61.143 1.00 75.12 99 PHE A C 1
ATOM 803 O O . PHE A 1 99 ? 20.398 -20.572 62.127 1.00 75.12 99 PHE A O 1
ATOM 810 N N . TRP A 1 100 ? 20.383 -19.766 60.035 1.00 74.75 100 TRP A N 1
ATOM 811 C CA . TRP A 1 100 ? 21.839 -19.699 59.891 1.00 74.75 100 TRP A CA 1
ATOM 812 C C . TRP A 1 100 ? 22.470 -18.733 60.907 1.00 74.75 100 TRP A C 1
ATOM 814 O O . TRP A 1 100 ? 23.433 -19.094 61.583 1.00 74.75 100 TRP A O 1
ATOM 824 N N . TYR A 1 101 ? 21.874 -17.552 61.107 1.00 69.06 101 TYR A N 1
ATOM 825 C CA . TYR A 1 101 ? 22.350 -16.553 62.069 1.00 69.06 101 TYR A CA 1
ATOM 826 C C . TYR A 1 101 ? 22.187 -17.016 63.529 1.00 69.06 101 TYR A C 1
ATOM 828 O O . TYR A 1 101 ? 23.087 -16.826 64.347 1.00 69.06 101 TYR A O 1
ATOM 836 N N . LEU A 1 102 ? 21.074 -17.682 63.868 1.00 67.25 102 LEU A N 1
ATOM 837 C CA . LEU A 1 102 ? 20.854 -18.281 65.194 1.00 67.25 102 LEU A CA 1
ATOM 838 C C . LEU A 1 102 ? 21.784 -19.472 65.468 1.00 67.25 102 LEU A C 1
ATOM 840 O O . LEU A 1 102 ? 22.214 -19.650 66.607 1.00 67.25 102 LEU A O 1
ATOM 844 N N . SER A 1 103 ? 22.125 -20.256 64.442 1.00 62.16 103 SER A N 1
ATOM 845 C CA . SER A 1 103 ? 23.059 -21.378 64.565 1.00 62.16 103 SER A CA 1
ATOM 846 C C . SER A 1 103 ? 24.509 -20.914 64.720 1.00 62.16 103 SER A C 1
ATOM 848 O O . SER A 1 103 ? 25.249 -21.504 65.502 1.00 62.16 103 SER A O 1
ATOM 850 N N . HIS A 1 104 ? 24.920 -19.839 64.038 1.00 58.69 104 HIS A N 1
ATOM 851 C CA . HIS A 1 104 ? 26.269 -19.277 64.186 1.00 58.69 104 HIS A CA 1
ATOM 852 C C . HIS A 1 104 ? 26.469 -18.523 65.508 1.00 58.69 104 HIS A C 1
ATOM 854 O O . HIS A 1 104 ? 27.563 -18.543 66.065 1.00 58.69 104 HIS A O 1
ATOM 860 N N . ARG A 1 105 ? 25.419 -17.916 66.079 1.00 55.66 105 ARG A N 1
ATOM 861 C CA . ARG A 1 105 ? 25.519 -17.187 67.359 1.00 55.66 105 ARG A CA 1
ATOM 862 C C . ARG A 1 105 ? 25.627 -18.094 68.593 1.00 55.66 105 ARG A C 1
ATOM 864 O O . ARG A 1 105 ? 25.917 -17.601 69.678 1.00 55.66 105 ARG A O 1
ATOM 871 N N . ARG A 1 106 ? 25.406 -19.408 68.452 1.00 52.12 106 ARG A N 1
ATOM 872 C CA . ARG A 1 106 ? 25.528 -20.392 69.546 1.00 52.12 106 ARG A CA 1
ATOM 873 C C . ARG A 1 106 ? 26.937 -21.009 69.657 1.00 52.12 106 ARG A C 1
ATOM 875 O O . ARG A 1 106 ? 27.174 -21.785 70.572 1.00 52.12 106 ARG A O 1
ATOM 882 N N . LEU A 1 107 ? 27.875 -20.643 68.776 1.00 54.72 107 LEU A N 1
ATOM 883 C CA . LEU A 1 107 ? 29.259 -21.153 68.760 1.00 54.72 107 LEU A CA 1
ATOM 884 C C . LEU A 1 107 ? 30.325 -20.120 69.184 1.00 54.72 107 LEU A C 1
ATOM 886 O O . LEU A 1 107 ? 31.509 -20.425 69.148 1.00 54.72 107 LEU A O 1
ATOM 890 N N . THR A 1 108 ? 29.928 -18.925 69.637 1.00 52.31 108 THR A N 1
ATOM 891 C CA . THR A 1 108 ? 30.846 -17.868 70.125 1.00 52.31 108 THR A CA 1
ATOM 892 C C . THR A 1 108 ? 30.534 -17.433 71.563 1.00 52.31 108 THR A C 1
ATOM 894 O O . THR A 1 108 ? 30.617 -16.255 71.900 1.00 52.31 108 THR A O 1
ATOM 897 N N . SER A 1 109 ? 30.099 -18.379 72.394 1.00 52.91 109 SER A N 1
ATOM 898 C CA . SER A 1 109 ? 29.916 -18.224 73.841 1.00 52.91 109 SER A CA 1
ATOM 899 C C . SER A 1 109 ? 30.671 -19.361 74.531 1.00 52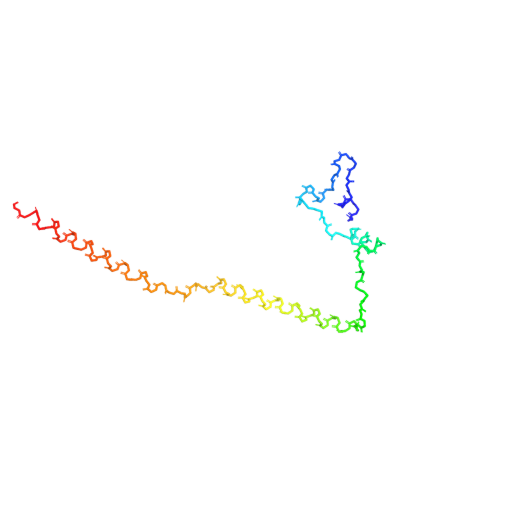.91 109 SER A C 1
ATOM 901 O O . SER A 1 109 ? 30.064 -20.308 75.032 1.00 52.91 109 SER A O 1
ATOM 903 N N . PHE A 1 110 ? 31.995 -19.274 74.483 1.00 45.44 110 PHE A N 1
ATOM 904 C CA . PHE A 1 110 ? 32.920 -19.930 75.398 1.00 45.44 110 PHE A CA 1
ATOM 905 C C . PHE A 1 110 ? 34.023 -18.930 75.728 1.00 45.44 110 PHE A C 1
ATOM 907 O O . PHE A 1 110 ? 34.410 -18.188 74.794 1.00 45.44 110 PHE A O 1
#

Radius of gyration: 32.91 Å; chains: 1; bounding box: 55×34×94 Å

Sequence (110 aa):
MFAYREVPHSTTGVSPYQLVNGRLPNGPLKLLKEVWAGDKEIPTVSSKSVEEYLRDLTEKLKQAHITWQEETLKKHKPNMQVDTTLCLEKNVWQLVTRFWYLSHRRLTSF